Protein AF-A0A7S1YRV1-F1 (afdb_monomer_lite)

Structure (mmCIF, N/CA/C/O backbone):
data_AF-A0A7S1YRV1-F1
#
_entry.id   AF-A0A7S1YRV1-F1
#
loop_
_atom_site.group_PDB
_atom_site.id
_atom_site.type_symbol
_atom_site.label_atom_id
_atom_site.label_alt_id
_atom_site.label_comp_id
_atom_site.label_asym_id
_atom_site.label_entity_id
_atom_site.label_seq_id
_atom_site.pdbx_PDB_ins_code
_atom_site.Cartn_x
_atom_site.Cartn_y
_atom_site.Cartn_z
_atom_site.occupancy
_atom_site.B_iso_or_equiv
_atom_site.auth_seq_id
_atom_site.auth_comp_id
_atom_site.auth_asym_id
_atom_site.auth_atom_id
_atom_site.pdbx_PDB_model_num
ATOM 1 N N . LYS A 1 1 ? 11.607 22.428 12.290 1.00 46.88 1 LYS A N 1
ATOM 2 C CA . LYS A 1 1 ? 10.122 22.465 12.192 1.00 46.88 1 LYS A CA 1
ATOM 3 C C . LYS A 1 1 ? 9.570 21.193 11.542 1.00 46.88 1 LYS A C 1
ATOM 5 O O . LYS A 1 1 ? 8.751 20.560 12.184 1.00 46.88 1 LYS A O 1
ATOM 10 N N . LEU A 1 2 ? 10.072 20.770 10.373 1.00 47.97 2 LEU A N 1
ATOM 11 C CA . LEU A 1 2 ? 9.709 19.489 9.736 1.00 47.97 2 LEU A CA 1
ATOM 12 C C . LEU A 1 2 ? 10.004 18.256 10.610 1.00 47.97 2 LEU A C 1
ATOM 14 O O . LEU A 1 2 ? 9.089 17.495 10.877 1.00 47.97 2 LEU A O 1
ATOM 18 N N . GLN A 1 3 ? 11.213 18.145 11.178 1.00 49.06 3 GLN A N 1
ATOM 19 C CA . GLN A 1 3 ? 11.590 17.039 12.080 1.00 49.06 3 GLN A CA 1
ATOM 20 C C . GLN A 1 3 ? 10.607 16.832 13.252 1.00 49.06 3 GLN A C 1
ATOM 22 O O . GLN A 1 3 ? 10.310 15.705 13.629 1.00 49.06 3 GLN A O 1
ATOM 27 N N . ASN A 1 4 ? 10.06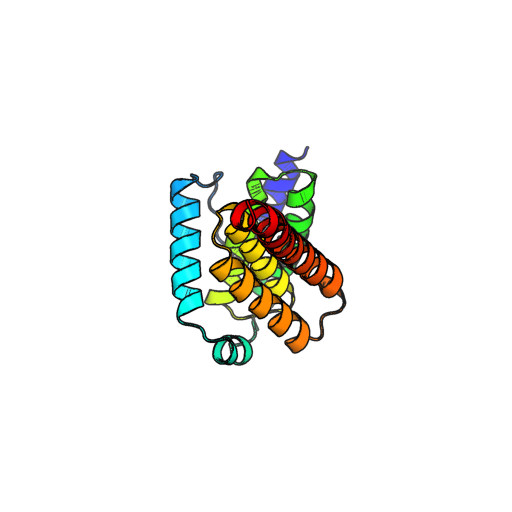6 17.921 13.813 1.00 56.22 4 ASN A N 1
ATOM 28 C CA . ASN A 1 4 ? 9.103 17.848 14.916 1.00 56.22 4 ASN A CA 1
ATOM 29 C C . ASN A 1 4 ? 7.738 17.333 14.445 1.00 56.22 4 ASN A C 1
ATOM 31 O O . ASN A 1 4 ? 7.090 16.605 15.184 1.00 56.22 4 ASN A O 1
ATOM 35 N N . ALA A 1 5 ? 7.310 17.690 13.230 1.00 56.00 5 ALA A N 1
ATOM 36 C CA . ALA A 1 5 ? 6.075 17.177 12.641 1.00 56.00 5 ALA A CA 1
ATOM 37 C C . ALA A 1 5 ? 6.199 15.686 12.292 1.00 56.00 5 ALA A C 1
ATOM 39 O O . ALA A 1 5 ? 5.259 14.927 12.506 1.00 56.00 5 ALA A O 1
ATOM 40 N N . THR A 1 6 ? 7.377 15.251 11.835 1.00 56.81 6 THR A N 1
ATOM 41 C CA . THR A 1 6 ? 7.686 13.835 11.593 1.00 56.81 6 THR A CA 1
ATOM 42 C C . THR A 1 6 ? 7.671 13.035 12.894 1.00 56.81 6 THR A C 1
ATOM 44 O O . THR A 1 6 ? 6.983 12.022 12.975 1.00 56.81 6 THR A O 1
A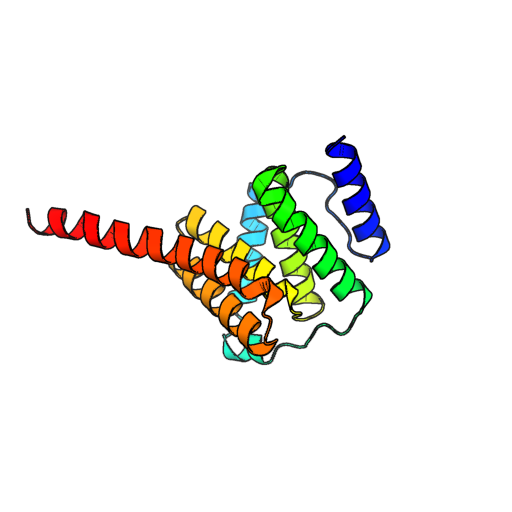TOM 47 N N . ASN A 1 7 ? 8.341 13.528 13.942 1.00 62.03 7 ASN A N 1
ATOM 48 C CA . ASN A 1 7 ? 8.340 12.893 15.262 1.00 62.03 7 ASN A CA 1
ATOM 49 C C . ASN A 1 7 ? 6.928 12.817 15.861 1.00 62.03 7 ASN A C 1
ATOM 51 O O . ASN A 1 7 ? 6.559 11.793 16.423 1.00 62.03 7 ASN A O 1
ATOM 55 N N . MET A 1 8 ? 6.119 13.866 15.686 1.00 60.09 8 MET A N 1
ATOM 56 C CA . MET A 1 8 ? 4.727 13.891 16.138 1.00 60.09 8 MET A CA 1
ATOM 57 C C . MET A 1 8 ? 3.853 12.910 15.348 1.00 60.09 8 MET A C 1
ATOM 59 O O . MET A 1 8 ? 3.007 12.237 15.926 1.00 60.09 8 MET A O 1
ATOM 63 N N . GLY A 1 9 ? 4.078 12.763 14.039 1.00 63.34 9 GLY A N 1
ATOM 64 C CA . GLY A 1 9 ? 3.375 11.750 13.254 1.00 63.34 9 GLY A CA 1
ATOM 65 C C . GLY A 1 9 ? 3.757 10.322 13.633 1.00 63.34 9 GLY A C 1
ATOM 66 O O . GLY A 1 9 ? 2.908 9.433 13.672 1.00 63.34 9 GLY A O 1
ATOM 67 N N . PHE A 1 10 ? 5.017 10.108 13.988 1.00 66.00 10 PHE A N 1
ATOM 68 C CA . PHE A 1 10 ? 5.492 8.830 14.502 1.00 66.00 10 PHE A CA 1
ATOM 69 C C . PHE A 1 10 ? 4.943 8.509 15.894 1.00 66.00 10 PHE A C 1
ATOM 71 O O . PHE A 1 10 ? 4.573 7.370 16.182 1.00 66.00 10 PHE A O 1
ATOM 78 N N . GLU A 1 11 ? 4.781 9.527 16.733 1.00 68.12 11 GLU A N 1
ATOM 79 C CA . GLU A 1 11 ? 4.127 9.402 18.030 1.00 68.12 11 GLU A CA 1
ATOM 80 C C . GLU A 1 11 ? 2.641 9.038 17.894 1.00 68.12 11 GLU A C 1
ATOM 82 O O . GLU A 1 11 ? 2.176 8.122 18.571 1.00 68.12 11 GLU A O 1
ATOM 87 N N . VAL A 1 12 ? 1.916 9.666 16.961 1.00 69.62 12 VAL A N 1
ATOM 88 C CA . VAL A 1 12 ? 0.518 9.314 16.646 1.00 69.62 12 VAL A CA 1
ATOM 89 C C . VAL A 1 12 ? 0.407 7.855 16.199 1.00 69.62 12 VAL A C 1
ATOM 91 O O . VAL A 1 12 ? -0.482 7.136 16.647 1.00 69.62 12 VAL A O 1
ATOM 94 N N . LEU A 1 13 ? 1.331 7.372 15.367 1.00 71.19 13 LEU A N 1
ATOM 95 C CA . LEU A 1 13 ? 1.324 5.978 14.911 1.00 71.19 13 LEU A CA 1
ATOM 96 C C . LEU A 1 13 ? 1.648 4.991 16.037 1.00 71.19 13 LEU A C 1
ATOM 98 O O . LEU A 1 13 ? 1.014 3.939 16.123 1.00 71.19 13 LEU A O 1
ATOM 102 N N . SER A 1 14 ? 2.550 5.362 16.947 1.00 75.06 14 SER A N 1
ATOM 103 C CA . SER A 1 14 ? 2.829 4.598 18.166 1.00 75.06 14 SER A CA 1
ATOM 104 C C . SER A 1 14 ? 1.601 4.513 19.083 1.00 75.06 14 SER A C 1
ATOM 106 O O . SER A 1 14 ? 1.257 3.428 19.553 1.00 75.06 14 SER A O 1
ATOM 108 N N . GLN A 1 15 ? 0.881 5.626 19.277 1.00 74.25 15 GLN A N 1
ATOM 109 C CA . GLN A 1 15 ? -0.372 5.665 20.047 1.00 74.25 15 GLN A CA 1
ATOM 110 C C . GLN A 1 15 ? -1.474 4.802 19.418 1.00 74.25 15 GLN A C 1
ATOM 112 O O . GLN A 1 15 ? -2.289 4.223 20.133 1.00 74.25 15 GLN A O 1
ATOM 117 N N . LEU A 1 16 ? -1.468 4.664 18.091 1.00 71.38 16 LEU A N 1
ATOM 118 C CA . LEU A 1 16 ? -2.375 3.785 17.349 1.00 71.38 16 LEU A CA 1
ATOM 119 C C . LEU A 1 16 ? -1.930 2.312 17.350 1.00 71.38 16 LEU A C 1
ATOM 121 O O . LEU A 1 16 ? -2.589 1.480 16.734 1.00 71.38 16 LEU A O 1
ATOM 125 N N . GLY A 1 17 ? -0.842 1.964 18.046 1.00 68.44 17 GLY A N 1
ATOM 126 C CA . GLY A 1 17 ? -0.341 0.592 18.165 1.00 68.44 17 GLY A CA 1
ATOM 127 C C . GLY A 1 17 ? 0.547 0.140 17.004 1.00 68.44 17 GLY A C 1
ATOM 128 O O . GLY A 1 17 ? 0.923 -1.032 16.937 1.00 68.44 17 GLY A O 1
ATOM 129 N N . VAL A 1 18 ? 0.921 1.047 16.099 1.00 69.81 18 VAL A N 1
ATOM 130 C CA . VAL A 1 18 ? 1.782 0.733 14.960 1.00 69.81 18 VAL A CA 1
ATOM 131 C C . VAL A 1 18 ? 3.240 0.974 15.345 1.00 69.81 18 VAL A C 1
ATOM 133 O O . VAL A 1 18 ? 3.703 2.109 15.445 1.00 69.81 18 VAL A O 1
ATOM 136 N N . ARG A 1 19 ? 3.999 -0.109 15.549 1.00 63.72 19 ARG A N 1
ATOM 137 C CA . ARG A 1 19 ? 5.441 -0.007 15.822 1.00 63.72 19 ARG A CA 1
ATOM 138 C C . ARG A 1 19 ? 6.177 0.499 14.586 1.00 63.72 19 ARG A C 1
ATOM 140 O O . ARG A 1 19 ? 6.050 -0.074 13.507 1.00 63.72 19 ARG A O 1
ATOM 147 N N . GLN A 1 20 ? 6.979 1.541 14.768 1.00 59.84 20 GLN A N 1
ATOM 148 C CA . GLN A 1 20 ? 7.822 2.099 13.717 1.00 59.84 20 GLN A CA 1
ATOM 149 C C . GLN A 1 20 ? 9.288 1.748 13.900 1.00 59.84 20 GLN A C 1
ATOM 151 O O . GLN A 1 20 ? 9.790 1.654 15.019 1.00 59.84 20 GLN A O 1
ATOM 156 N N . GLN A 1 21 ? 9.974 1.586 12.771 1.00 50.47 21 GLN A N 1
ATOM 157 C CA . GLN A 1 21 ? 11.428 1.568 12.732 1.00 50.47 21 GLN A CA 1
ATOM 158 C C . GLN A 1 21 ? 11.912 3.013 12.897 1.00 50.47 21 GLN A C 1
ATOM 160 O O . GLN A 1 21 ? 11.541 3.898 12.131 1.00 50.47 21 GLN A O 1
ATOM 165 N N . SER A 1 22 ? 12.697 3.258 13.941 1.00 44.44 22 SER A N 1
ATOM 166 C CA . SER A 1 22 ? 13.113 4.584 14.416 1.00 44.44 22 SER A CA 1
ATOM 167 C C . SER A 1 22 ? 14.189 5.269 13.558 1.00 44.44 22 SER A C 1
ATOM 169 O O . SER A 1 22 ? 14.678 6.336 13.924 1.00 44.44 22 SER A O 1
ATOM 171 N N . SER A 1 23 ? 14.556 4.696 12.412 1.00 51.31 23 SER A N 1
ATOM 172 C CA . SER A 1 23 ? 15.550 5.246 11.489 1.00 51.31 23 SER A CA 1
ATOM 173 C C . SER A 1 23 ? 15.105 5.073 10.041 1.00 51.31 23 SER A C 1
ATOM 175 O O . SER A 1 23 ? 14.397 4.116 9.725 1.00 51.31 23 SER A O 1
ATOM 177 N N . LEU A 1 24 ? 15.568 5.967 9.157 1.00 51.78 24 LEU A N 1
ATOM 178 C CA . LEU A 1 24 ? 15.473 5.765 7.709 1.00 51.78 24 LEU A CA 1
ATOM 179 C C . LEU A 1 24 ? 15.996 4.354 7.383 1.00 51.78 24 LEU A C 1
ATOM 181 O O . LEU A 1 24 ? 17.115 4.025 7.793 1.00 51.78 24 LEU A O 1
ATOM 185 N N . PRO A 1 25 ? 15.191 3.495 6.741 1.00 54.91 25 PRO A N 1
ATOM 186 C CA . PRO A 1 25 ? 15.595 2.126 6.489 1.00 54.91 25 PRO A CA 1
ATOM 187 C C . PRO A 1 25 ? 16.745 2.118 5.479 1.00 54.91 25 PRO A C 1
ATOM 189 O O . PRO A 1 25 ? 16.708 2.820 4.470 1.00 54.91 25 PRO A O 1
ATOM 192 N N . ASP A 1 26 ? 17.777 1.321 5.760 1.00 61.59 26 ASP A N 1
ATOM 193 C CA . ASP A 1 26 ? 18.839 1.040 4.794 1.00 61.59 26 ASP A CA 1
ATOM 194 C C . ASP A 1 26 ? 18.200 0.526 3.494 1.00 61.59 26 ASP A C 1
ATOM 196 O O . ASP A 1 26 ? 17.326 -0.344 3.517 1.00 61.59 26 ASP A O 1
ATOM 200 N N . THR A 1 27 ? 18.645 1.051 2.354 1.00 55.06 27 THR A N 1
ATOM 201 C CA . THR A 1 27 ? 18.213 0.660 1.007 1.00 55.06 27 THR A CA 1
ATOM 202 C C . THR A 1 27 ? 18.193 -0.863 0.819 1.00 55.06 27 THR A C 1
ATOM 204 O O . THR A 1 27 ? 17.312 -1.396 0.145 1.00 55.06 27 THR A O 1
ATOM 207 N N . SER A 1 28 ? 19.114 -1.596 1.458 1.00 56.31 28 SER A N 1
ATOM 208 C CA . SER A 1 28 ? 19.154 -3.067 1.414 1.00 56.31 28 SER A CA 1
ATOM 209 C C . SER A 1 28 ? 18.000 -3.744 2.177 1.00 56.31 28 SER A C 1
ATOM 211 O O . SER A 1 28 ? 17.550 -4.836 1.820 1.00 56.31 28 SER A O 1
ATOM 213 N N . ILE A 1 29 ? 17.517 -3.116 3.250 1.00 61.78 29 ILE A N 1
ATOM 214 C CA . ILE A 1 29 ? 16.351 -3.549 4.028 1.00 61.78 29 ILE A CA 1
ATOM 215 C C . ILE A 1 29 ? 15.087 -3.226 3.236 1.00 61.78 29 ILE A C 1
ATOM 217 O O . ILE A 1 29 ? 14.263 -4.113 3.039 1.00 61.78 29 ILE A O 1
ATOM 221 N N . VAL A 1 30 ? 15.011 -2.019 2.669 1.00 62.06 30 VAL A N 1
ATOM 222 C CA . VAL A 1 30 ? 13.921 -1.596 1.781 1.00 62.06 30 VAL A CA 1
ATOM 223 C C . VAL A 1 30 ? 13.750 -2.560 0.609 1.00 62.06 30 VAL A C 1
ATOM 225 O O . VAL A 1 30 ? 12.651 -3.051 0.382 1.00 62.06 30 VAL A O 1
ATOM 228 N N . LEU A 1 31 ? 14.824 -2.897 -0.110 1.00 61.56 31 LEU A N 1
ATOM 229 C CA . LEU A 1 31 ? 14.758 -3.844 -1.228 1.00 61.56 31 LEU A CA 1
ATOM 230 C C . LEU A 1 31 ? 14.292 -5.235 -0.786 1.00 61.56 31 LEU A C 1
ATOM 232 O O . LEU A 1 31 ? 13.485 -5.862 -1.470 1.00 61.56 31 LEU A O 1
ATOM 236 N N . ARG A 1 32 ? 14.750 -5.714 0.377 1.00 67.12 32 ARG A N 1
ATOM 237 C CA . ARG A 1 32 ? 14.263 -6.978 0.949 1.00 67.12 32 ARG A CA 1
ATOM 238 C C . ARG A 1 32 ? 12.781 -6.920 1.286 1.00 67.12 32 ARG A C 1
ATOM 240 O O . ARG A 1 32 ? 12.081 -7.893 1.020 1.00 67.12 32 ARG A O 1
ATOM 247 N N . ASP A 1 33 ? 12.310 -5.816 1.844 1.00 65.62 33 ASP A N 1
ATOM 248 C CA . ASP A 1 33 ? 10.907 -5.642 2.202 1.00 65.62 33 ASP A CA 1
ATOM 249 C C . ASP A 1 33 ? 10.029 -5.503 0.951 1.00 65.62 33 ASP A C 1
ATOM 251 O O . ASP A 1 33 ? 8.968 -6.119 0.906 1.00 65.62 33 ASP A O 1
ATOM 255 N N . ILE A 1 34 ? 10.505 -4.838 -0.113 1.00 63.56 34 ILE A N 1
ATOM 256 C CA . ILE A 1 34 ? 9.862 -4.838 -1.441 1.00 63.56 34 ILE A CA 1
ATOM 257 C C . ILE A 1 34 ? 9.749 -6.262 -1.974 1.00 63.56 34 ILE A C 1
ATOM 259 O O . ILE A 1 34 ? 8.672 -6.661 -2.405 1.00 63.56 34 ILE A O 1
ATOM 263 N N . ILE A 1 35 ? 10.836 -7.039 -1.952 1.00 68.50 35 ILE A N 1
ATOM 264 C CA . ILE A 1 35 ? 10.842 -8.412 -2.473 1.00 68.50 35 ILE A CA 1
ATOM 265 C C . ILE A 1 35 ? 9.898 -9.296 -1.658 1.00 68.50 35 ILE A C 1
ATOM 267 O O . ILE A 1 35 ? 9.069 -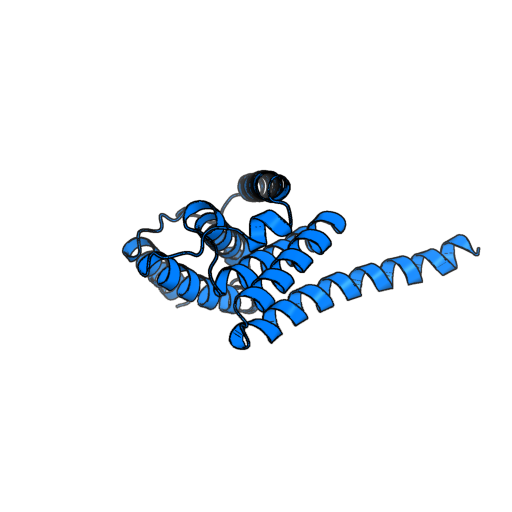9.989 -2.239 1.00 68.50 35 ILE A O 1
ATOM 271 N N . LYS A 1 36 ? 9.973 -9.252 -0.324 1.00 70.56 36 LYS A N 1
ATOM 272 C CA . LYS A 1 36 ? 9.073 -10.011 0.557 1.00 70.56 36 LYS A CA 1
ATOM 273 C C . LYS A 1 36 ? 7.621 -9.636 0.319 1.00 70.56 36 LYS A C 1
ATOM 275 O O . LYS A 1 36 ? 6.7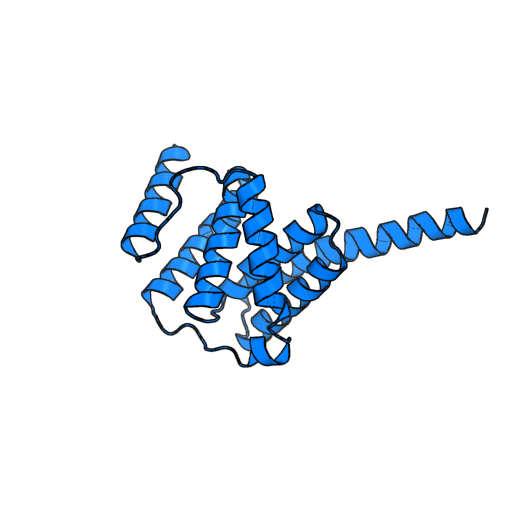91 -10.518 0.151 1.00 70.56 36 LYS A O 1
ATOM 280 N N . LEU A 1 37 ? 7.328 -8.341 0.259 1.00 68.19 37 LEU A N 1
ATOM 281 C CA . LEU A 1 37 ? 5.984 -7.852 0.011 1.00 68.19 37 LEU A CA 1
ATOM 282 C C . LEU A 1 37 ? 5.493 -8.273 -1.373 1.00 68.19 37 LEU A C 1
ATOM 284 O O . LEU A 1 37 ? 4.364 -8.728 -1.505 1.00 68.19 37 LEU A O 1
ATOM 288 N N . LYS A 1 38 ? 6.341 -8.170 -2.398 1.00 66.25 38 LYS A N 1
ATOM 289 C CA . LYS A 1 38 ? 6.034 -8.629 -3.751 1.00 66.25 38 LYS A CA 1
ATOM 290 C C . LYS A 1 38 ? 5.741 -10.124 -3.767 1.00 66.25 38 LYS A C 1
ATOM 292 O O . LYS A 1 38 ? 4.780 -10.505 -4.415 1.00 66.25 38 LYS A O 1
ATOM 297 N N . LEU A 1 39 ? 6.511 -10.944 -3.054 1.00 70.19 39 LEU A N 1
ATOM 298 C CA . LEU A 1 39 ? 6.269 -12.384 -2.927 1.00 70.19 39 LEU A CA 1
ATOM 299 C C . LEU A 1 39 ? 4.941 -12.661 -2.207 1.00 70.19 39 LEU A C 1
ATOM 301 O O . LEU A 1 39 ? 4.098 -13.368 -2.747 1.00 70.19 39 LEU A O 1
ATOM 305 N N . SER A 1 40 ? 4.690 -12.013 -1.065 1.00 68.25 40 SER A N 1
ATOM 306 C CA . SER A 1 40 ? 3.410 -12.106 -0.346 1.00 68.25 40 SER A CA 1
ATOM 307 C C . SER A 1 40 ? 2.220 -11.650 -1.195 1.00 68.25 40 SER A C 1
ATOM 309 O O . SER A 1 40 ? 1.133 -12.208 -1.103 1.00 68.25 40 SER A O 1
ATOM 311 N N . LEU A 1 41 ? 2.417 -10.644 -2.048 1.00 67.19 41 LEU A N 1
ATOM 312 C CA . LEU A 1 41 ? 1.407 -10.164 -2.983 1.00 67.19 41 LEU A CA 1
ATOM 313 C C . LEU A 1 41 ? 1.335 -10.998 -4.261 1.00 67.19 41 LEU A C 1
ATOM 315 O O . LEU A 1 41 ? 0.329 -10.890 -4.948 1.00 67.19 41 LEU A O 1
ATOM 319 N N . GLN A 1 42 ? 2.362 -11.767 -4.633 1.00 67.00 42 GLN A N 1
ATOM 320 C CA . GLN A 1 42 ? 2.353 -12.674 -5.788 1.00 67.00 42 GLN A CA 1
ATOM 321 C C . GLN A 1 42 ? 1.485 -13.900 -5.515 1.00 67.00 42 GLN A C 1
ATOM 323 O O . GLN A 1 42 ? 0.825 -14.372 -6.437 1.00 67.00 42 GLN A O 1
ATOM 328 N N . GLU A 1 43 ? 1.443 -14.355 -4.262 1.00 61.19 43 GLU A N 1
ATOM 329 C CA . GLU A 1 43 ? 0.546 -15.422 -3.807 1.00 61.19 43 GLU A CA 1
ATOM 330 C C . GLU A 1 43 ? -0.930 -15.000 -3.820 1.00 61.19 43 GLU A C 1
ATOM 332 O O . GLU A 1 43 ? -1.802 -15.848 -3.953 1.00 61.19 43 GLU A O 1
ATOM 337 N N . LEU A 1 44 ? -1.217 -13.696 -3.739 1.00 65.19 44 LEU A N 1
ATOM 338 C CA . LEU A 1 44 ? -2.566 -13.145 -3.858 1.00 65.19 44 LEU A CA 1
ATOM 339 C C . LEU A 1 44 ? -2.922 -12.915 -5.332 1.00 65.19 44 LEU A C 1
ATOM 341 O O . LEU A 1 44 ? -2.432 -11.983 -5.975 1.00 65.19 44 LEU A O 1
ATOM 345 N N . THR A 1 45 ? -3.815 -13.729 -5.884 1.00 66.94 45 THR A N 1
ATOM 346 C CA . THR A 1 45 ? -4.455 -13.436 -7.172 1.00 66.94 45 THR A CA 1
ATOM 347 C C . THR A 1 45 ? -5.337 -12.184 -7.076 1.00 66.94 45 THR A C 1
ATOM 349 O O . THR A 1 45 ? -5.801 -11.800 -6.001 1.00 66.94 45 THR A O 1
ATOM 352 N N . ASN A 1 46 ? -5.633 -11.545 -8.216 1.00 65.50 46 ASN A N 1
ATOM 353 C CA . ASN A 1 46 ? -6.545 -10.390 -8.265 1.00 65.50 46 ASN A CA 1
ATOM 354 C C . ASN A 1 46 ? -7.909 -10.704 -7.618 1.00 65.50 46 ASN A C 1
ATOM 356 O O . ASN A 1 46 ? -8.507 -9.844 -6.974 1.00 65.50 46 ASN A O 1
ATOM 360 N N . ALA A 1 47 ? -8.382 -11.947 -7.762 1.00 62.94 47 ALA A N 1
ATOM 361 C CA . ALA A 1 47 ? -9.627 -12.419 -7.166 1.00 62.94 47 ALA A CA 1
ATOM 362 C C . ALA A 1 47 ? -9.522 -12.577 -5.640 1.00 62.94 47 ALA A C 1
ATOM 364 O O . ALA A 1 47 ? -10.455 -12.228 -4.919 1.00 62.94 47 ALA A O 1
ATOM 365 N N . GLU A 1 48 ? -8.388 -13.056 -5.130 1.00 66.94 48 GLU A N 1
ATOM 366 C CA . GLU A 1 48 ? -8.158 -13.201 -3.689 1.00 66.94 48 GLU A CA 1
ATOM 367 C C . GLU A 1 48 ? -7.950 -11.857 -2.997 1.00 66.94 48 GLU A C 1
ATOM 369 O O . GLU A 1 48 ? -8.411 -11.693 -1.871 1.00 66.94 48 GLU A O 1
ATOM 374 N N . LEU A 1 49 ? -7.346 -10.867 -3.667 1.00 65.81 49 LEU A N 1
ATOM 375 C CA . LEU A 1 49 ? -7.267 -9.509 -3.123 1.00 65.81 49 LEU A CA 1
ATOM 376 C C . LEU A 1 49 ? -8.659 -8.860 -3.038 1.00 65.81 49 LEU A C 1
ATOM 378 O O . LEU A 1 49 ? -8.991 -8.217 -2.044 1.00 65.81 49 LEU A O 1
ATOM 382 N N . LEU A 1 50 ? -9.505 -9.054 -4.052 1.00 65.06 50 LEU A N 1
ATOM 383 C CA . LEU A 1 50 ? -10.887 -8.565 -4.028 1.00 65.06 50 LEU A CA 1
ATOM 384 C C . LEU A 1 50 ? -11.743 -9.268 -2.968 1.00 65.06 50 LEU A C 1
ATOM 386 O O . LEU A 1 50 ? -12.649 -8.646 -2.410 1.00 65.06 50 LEU A O 1
ATOM 390 N N . ASN A 1 51 ? -11.437 -10.526 -2.657 1.00 70.19 51 ASN A N 1
ATOM 391 C CA . ASN A 1 51 ? -12.076 -11.298 -1.591 1.00 70.19 51 ASN A CA 1
ATOM 392 C C . ASN A 1 51 ? -11.344 -11.195 -0.244 1.00 70.19 51 ASN A C 1
ATOM 394 O O . ASN A 1 51 ? -11.719 -11.875 0.713 1.00 70.19 51 ASN A O 1
ATOM 398 N N . TYR A 1 52 ? -10.312 -10.355 -0.152 1.00 74.88 52 TYR A N 1
ATOM 399 C CA . TYR A 1 52 ? -9.532 -10.204 1.065 1.00 74.88 52 TYR A CA 1
ATOM 400 C C . TYR A 1 52 ? -10.380 -9.592 2.178 1.00 74.88 52 TYR A C 1
ATOM 402 O O . TYR A 1 52 ? -11.305 -8.813 1.925 1.00 74.88 52 TYR A O 1
ATOM 410 N N . LYS A 1 53 ? -10.060 -9.938 3.430 1.00 85.94 53 LYS A N 1
ATOM 411 C CA . LYS A 1 53 ? -10.783 -9.410 4.591 1.00 85.94 53 LYS A CA 1
ATOM 412 C C . LYS A 1 53 ? -10.682 -7.883 4.609 1.00 85.94 53 LYS A C 1
ATOM 414 O O . LYS A 1 53 ? -9.592 -7.326 4.475 1.00 85.94 53 LYS A O 1
ATOM 419 N N . GLU A 1 54 ? -11.809 -7.213 4.805 1.00 90.50 54 GLU A N 1
ATOM 420 C CA . GLU A 1 54 ? -11.813 -5.775 5.064 1.00 90.50 54 GLU A CA 1
ATOM 421 C C . GLU A 1 54 ? -11.259 -5.496 6.462 1.00 90.50 54 GLU A C 1
ATOM 423 O O . GLU A 1 54 ? -11.499 -6.253 7.410 1.00 90.50 54 GLU A O 1
ATOM 428 N N . MET A 1 55 ? -10.495 -4.413 6.580 1.00 91.81 55 MET A N 1
ATOM 429 C CA . MET A 1 55 ? -9.966 -3.941 7.850 1.00 91.81 55 MET A CA 1
ATOM 430 C C . MET A 1 55 ? -11.131 -3.480 8.732 1.00 91.81 55 MET A C 1
ATOM 432 O O . MET A 1 55 ? -11.881 -2.587 8.351 1.00 91.81 55 MET A O 1
ATOM 436 N N . LYS A 1 56 ? -11.300 -4.106 9.902 1.00 91.56 56 LYS A N 1
ATOM 437 C CA . LYS A 1 56 ? -12.385 -3.789 10.858 1.00 91.56 56 LYS A CA 1
ATOM 438 C C . LYS A 1 56 ? -11.919 -3.018 12.089 1.00 91.56 56 LYS A C 1
ATOM 440 O O . LYS A 1 56 ? -12.743 -2.500 12.835 1.00 91.56 56 LYS A O 1
ATOM 445 N N . ASP A 1 57 ? -10.614 -2.995 12.335 1.00 90.56 57 ASP A N 1
ATOM 446 C CA . ASP A 1 57 ? -10.042 -2.292 13.476 1.00 90.56 57 ASP A CA 1
ATOM 447 C C . ASP A 1 57 ? -9.991 -0.786 13.183 1.00 90.56 57 ASP A C 1
ATOM 449 O O . ASP A 1 57 ? -9.245 -0.334 12.313 1.00 90.56 57 ASP A O 1
ATOM 453 N N . ASN A 1 58 ? -10.780 -0.011 13.927 1.00 89.50 58 ASN A N 1
ATOM 454 C CA . ASN A 1 58 ? -10.876 1.438 13.765 1.00 89.50 58 ASN A CA 1
ATOM 455 C C . ASN A 1 58 ? -9.545 2.162 14.015 1.00 89.50 58 ASN A C 1
ATOM 457 O O . ASN A 1 58 ? -9.291 3.184 13.377 1.00 89.50 58 ASN A O 1
ATOM 461 N N . ASN A 1 59 ? -8.680 1.643 14.892 1.00 88.00 59 ASN A N 1
ATOM 462 C CA . ASN A 1 59 ? -7.362 2.235 15.126 1.00 88.00 59 ASN A CA 1
ATOM 463 C C . ASN A 1 59 ? -6.457 2.026 13.911 1.00 88.00 59 ASN A C 1
ATOM 465 O O . ASN A 1 59 ? -5.726 2.935 13.523 1.00 88.00 59 ASN A O 1
ATOM 469 N N . MET A 1 60 ? -6.541 0.857 13.271 1.00 89.88 60 MET A N 1
ATOM 470 C CA . MET A 1 60 ? -5.770 0.567 12.060 1.00 89.88 60 MET A CA 1
ATOM 471 C C . MET A 1 60 ? -6.272 1.381 10.865 1.00 89.88 60 MET A C 1
ATOM 473 O O . MET A 1 60 ? -5.461 1.909 10.108 1.00 89.88 60 MET A O 1
ATOM 477 N N . ILE A 1 61 ? -7.589 1.572 10.734 1.00 91.44 61 ILE A N 1
ATOM 478 C CA . ILE A 1 61 ? -8.168 2.456 9.709 1.00 91.44 61 ILE A CA 1
ATOM 479 C C . ILE A 1 61 ? -7.712 3.906 9.935 1.00 91.44 61 ILE A C 1
ATOM 481 O O . ILE A 1 61 ? -7.293 4.583 8.993 1.00 91.44 61 ILE A O 1
ATOM 485 N N . ALA A 1 62 ? -7.725 4.383 11.184 1.00 88.88 62 ALA A N 1
ATOM 486 C CA . ALA A 1 62 ? -7.222 5.711 11.527 1.00 88.88 62 ALA A CA 1
ATOM 487 C C . ALA A 1 62 ? -5.719 5.850 11.225 1.00 88.88 62 ALA A C 1
ATOM 489 O O . ALA A 1 62 ? -5.292 6.866 10.672 1.00 88.88 62 ALA A O 1
ATOM 490 N N . ALA A 1 63 ? -4.925 4.814 11.511 1.00 88.56 63 ALA A N 1
ATOM 491 C CA . ALA A 1 63 ? -3.506 4.779 11.173 1.00 88.56 63 ALA A CA 1
ATOM 492 C C . ALA A 1 63 ? -3.285 4.833 9.657 1.00 88.56 63 ALA A C 1
ATOM 494 O O . ALA A 1 63 ? -2.448 5.602 9.193 1.00 88.56 63 ALA A O 1
ATOM 495 N N . MET A 1 64 ? -4.069 4.087 8.875 1.00 92.06 64 MET A N 1
ATOM 496 C CA . MET A 1 64 ? -4.031 4.125 7.412 1.00 92.06 64 MET A CA 1
ATOM 497 C C . MET A 1 64 ? -4.383 5.514 6.865 1.00 92.06 64 MET A C 1
ATOM 499 O O . MET A 1 64 ? -3.670 6.032 6.007 1.00 92.06 64 MET A O 1
ATOM 503 N N . SER A 1 65 ? -5.422 6.157 7.406 1.00 91.38 65 SER A N 1
ATOM 504 C CA . SER A 1 65 ? -5.789 7.542 7.070 1.00 91.38 65 SER A CA 1
ATOM 505 C C . SER A 1 65 ? -4.661 8.531 7.370 1.00 91.38 65 SER A C 1
ATOM 507 O O . SER A 1 65 ? -4.370 9.421 6.567 1.00 91.38 65 SER A O 1
ATOM 509 N N . PHE A 1 66 ? -3.998 8.372 8.515 1.00 89.62 66 PHE A N 1
ATOM 510 C CA . PHE A 1 66 ? -2.885 9.226 8.907 1.00 89.62 66 PHE A CA 1
ATOM 511 C C . PHE A 1 66 ? -1.645 9.004 8.027 1.00 89.62 66 PHE A C 1
ATOM 513 O O . PHE A 1 66 ? -1.045 9.963 7.539 1.00 89.62 66 PHE A O 1
ATOM 520 N N . LEU A 1 67 ? -1.299 7.746 7.746 1.00 88.50 67 LEU A N 1
ATOM 521 C CA . LEU A 1 67 ? -0.220 7.387 6.825 1.00 88.50 67 LEU A CA 1
ATOM 522 C C . LEU A 1 67 ? -0.478 7.927 5.421 1.00 88.50 67 LEU A C 1
ATOM 524 O O . LEU A 1 67 ? 0.445 8.439 4.798 1.00 88.50 67 LEU A O 1
ATOM 528 N N . GLN A 1 68 ? -1.723 7.893 4.948 1.00 90.38 68 GLN A N 1
ATOM 529 C CA . GLN A 1 68 ? -2.090 8.469 3.659 1.00 90.38 68 GLN A CA 1
ATOM 530 C C . GLN A 1 68 ? -1.821 9.978 3.601 1.00 90.38 68 GLN A C 1
ATOM 532 O O . GLN A 1 68 ? -1.334 10.485 2.589 1.00 90.38 68 GLN A O 1
ATOM 537 N N . LEU A 1 69 ? -2.115 10.710 4.678 1.00 88.12 69 LEU A N 1
ATOM 538 C CA . LEU A 1 69 ? -1.802 12.136 4.765 1.00 88.12 69 LEU A CA 1
ATOM 539 C C . LEU A 1 69 ? -0.285 12.375 4.711 1.00 88.12 69 LEU A C 1
ATOM 541 O O . LEU A 1 69 ? 0.181 13.241 3.966 1.00 88.12 69 LEU A O 1
ATOM 545 N N . LEU A 1 70 ? 0.485 11.583 5.463 1.00 85.62 70 LEU A N 1
ATOM 546 C CA . LEU A 1 70 ? 1.946 11.652 5.448 1.00 85.62 70 LEU A CA 1
ATOM 547 C C . LEU A 1 70 ? 2.533 11.283 4.084 1.00 85.62 70 LEU A C 1
ATOM 549 O O . LEU A 1 70 ? 3.497 11.909 3.652 1.00 85.62 70 LEU A O 1
ATOM 553 N N . LEU A 1 71 ? 1.948 10.309 3.388 1.00 85.75 71 LEU A N 1
ATOM 554 C CA . LEU A 1 71 ? 2.380 9.874 2.065 1.00 85.75 71 LEU A CA 1
ATOM 555 C C . LEU A 1 71 ? 2.299 11.033 1.069 1.00 85.75 71 LEU A C 1
ATOM 557 O O . LEU A 1 71 ? 3.286 11.345 0.404 1.00 85.75 71 LEU A O 1
ATOM 561 N N . VAL A 1 72 ? 1.161 11.731 1.029 1.00 83.38 72 VAL A N 1
ATOM 562 C CA . VAL A 1 72 ? 0.985 12.911 0.170 1.00 83.38 72 VAL A CA 1
ATOM 563 C C . VAL A 1 72 ? 2.001 13.998 0.516 1.00 83.38 72 VAL A C 1
ATOM 565 O O . VAL A 1 72 ? 2.575 14.604 -0.382 1.00 83.38 72 VAL A O 1
ATOM 568 N N . TYR A 1 73 ? 2.273 14.227 1.801 1.00 82.69 73 TYR A N 1
ATOM 569 C CA . TYR A 1 73 ? 3.278 15.204 2.221 1.00 82.69 73 TYR A CA 1
ATOM 570 C C . TYR A 1 73 ? 4.704 14.802 1.813 1.00 82.69 73 TYR A C 1
ATOM 572 O O . TYR A 1 73 ? 5.482 15.637 1.344 1.00 82.69 73 TYR A O 1
ATOM 580 N N . SER A 1 74 ? 5.036 13.515 1.940 1.00 81.62 74 SER A N 1
ATOM 581 C CA . SER A 1 74 ? 6.355 12.979 1.597 1.00 81.62 74 SER A CA 1
ATOM 582 C C . SER A 1 74 ? 6.690 13.147 0.113 1.00 81.62 74 SER A C 1
ATOM 584 O O . SER A 1 74 ? 7.843 13.418 -0.206 1.00 81.62 74 SER A O 1
ATOM 586 N N . LEU A 1 75 ? 5.690 13.120 -0.780 1.00 74.81 75 LEU A N 1
ATOM 587 C CA . LEU A 1 75 ? 5.880 13.365 -2.216 1.00 74.81 75 LEU A CA 1
ATOM 588 C C . LEU A 1 75 ? 6.444 14.760 -2.530 1.00 74.81 75 LEU A C 1
ATOM 590 O O . LEU A 1 75 ? 7.141 14.918 -3.528 1.00 74.81 75 LEU A O 1
ATOM 594 N N . PHE A 1 76 ? 6.145 15.766 -1.702 1.00 75.50 76 PHE A N 1
ATOM 595 C CA . PHE A 1 76 ? 6.522 17.159 -1.971 1.00 75.50 76 PHE A CA 1
ATOM 596 C C . PHE A 1 76 ? 7.624 17.691 -1.058 1.00 75.50 76 PHE A C 1
ATOM 598 O O . PHE A 1 76 ? 8.406 18.537 -1.485 1.00 75.50 76 PHE A O 1
ATOM 605 N N . ALA A 1 77 ? 7.663 17.253 0.200 1.00 73.62 77 ALA A N 1
ATOM 606 C CA . ALA A 1 77 ? 8.476 17.903 1.226 1.00 73.62 77 ALA A CA 1
ATOM 607 C C . ALA A 1 77 ? 9.525 16.991 1.869 1.00 73.62 77 ALA A C 1
ATOM 609 O O . ALA A 1 77 ? 10.489 17.511 2.428 1.00 73.62 77 ALA A O 1
ATOM 610 N N . MET A 1 78 ? 9.328 15.668 1.842 1.00 74.38 78 MET A N 1
ATOM 611 C CA . MET A 1 78 ? 10.163 14.715 2.585 1.00 74.38 78 MET A CA 1
ATOM 612 C C . MET A 1 78 ? 10.253 13.347 1.875 1.00 74.38 78 MET A C 1
ATOM 614 O O . MET A 1 78 ? 9.745 12.344 2.398 1.00 74.38 78 MET A O 1
ATOM 618 N N . PRO A 1 79 ? 10.840 13.287 0.665 1.00 73.88 79 PRO A N 1
ATOM 619 C CA . PRO A 1 79 ? 10.859 12.078 -0.163 1.00 73.88 79 PRO A CA 1
ATOM 620 C C . PRO A 1 79 ? 11.545 10.886 0.516 1.00 73.88 79 PRO A C 1
ATOM 622 O O . PRO A 1 79 ? 11.210 9.738 0.231 1.00 73.88 79 PRO A O 1
ATOM 625 N N . GLU A 1 80 ? 12.451 11.129 1.463 1.00 73.44 80 GLU A N 1
ATOM 626 C CA . GLU A 1 80 ? 13.155 10.095 2.219 1.00 73.44 80 GLU A CA 1
ATOM 627 C C . GLU A 1 80 ? 12.226 9.211 3.074 1.00 73.44 80 GLU A C 1
ATOM 629 O O . GLU A 1 80 ? 12.564 8.065 3.365 1.00 73.44 80 GLU A O 1
ATOM 634 N N . TYR A 1 81 ? 11.025 9.689 3.426 1.00 76.44 81 TYR A N 1
ATOM 635 C CA . TYR A 1 81 ? 10.038 8.911 4.188 1.00 76.44 81 TYR A CA 1
ATOM 636 C C . TYR A 1 81 ? 9.010 8.193 3.313 1.00 76.44 81 TYR A C 1
ATOM 638 O O . TYR A 1 81 ? 8.271 7.348 3.822 1.00 76.44 81 TYR A O 1
ATOM 646 N N . PHE A 1 82 ? 8.959 8.494 2.013 1.00 81.81 82 PHE A N 1
ATOM 647 C CA . PHE A 1 82 ? 7.961 7.944 1.095 1.00 81.81 82 PHE A CA 1
ATOM 648 C C . PHE A 1 82 ? 7.959 6.410 1.100 1.00 81.81 82 PHE A C 1
ATOM 650 O O . PHE A 1 82 ? 6.904 5.781 1.211 1.00 81.81 82 PHE A O 1
ATOM 657 N N . LEU A 1 83 ? 9.152 5.808 1.051 1.00 79.50 83 LEU A N 1
ATOM 658 C CA . LEU A 1 83 ? 9.350 4.358 1.098 1.00 79.50 83 LEU A CA 1
ATO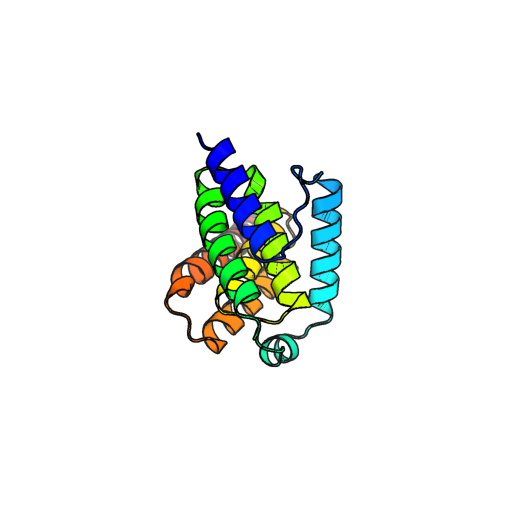M 659 C C . LEU A 1 83 ? 8.828 3.763 2.409 1.00 79.50 83 LEU A C 1
ATOM 661 O O . LEU A 1 83 ? 8.001 2.855 2.395 1.00 79.50 83 LEU A O 1
ATOM 665 N N . THR A 1 84 ? 9.261 4.317 3.540 1.00 78.44 84 THR A N 1
ATOM 666 C CA . THR A 1 84 ? 8.875 3.850 4.877 1.00 78.44 84 THR A CA 1
ATOM 667 C C . THR A 1 84 ? 7.364 3.897 5.081 1.00 78.44 84 THR A C 1
ATOM 669 O O . THR A 1 84 ? 6.771 2.919 5.536 1.00 78.44 84 THR A O 1
ATOM 672 N N . ILE A 1 85 ? 6.724 5.008 4.702 1.00 84.06 85 ILE A N 1
ATOM 673 C CA . ILE A 1 85 ? 5.270 5.182 4.813 1.00 84.06 85 ILE A CA 1
ATOM 674 C C . ILE A 1 85 ? 4.549 4.169 3.918 1.00 84.06 85 ILE A C 1
ATOM 676 O O . ILE A 1 85 ? 3.619 3.501 4.369 1.00 84.06 85 ILE A O 1
ATOM 680 N N . THR A 1 86 ? 5.015 4.007 2.676 1.00 86.38 86 THR A N 1
ATOM 681 C CA . THR A 1 86 ? 4.453 3.047 1.717 1.00 86.38 86 THR A CA 1
ATOM 682 C C . THR A 1 86 ? 4.495 1.621 2.273 1.00 86.38 86 THR A C 1
ATOM 684 O O . THR A 1 86 ? 3.467 0.941 2.285 1.00 86.38 86 THR A O 1
ATOM 687 N N . PHE A 1 87 ? 5.632 1.172 2.818 1.00 81.06 87 PHE A N 1
ATOM 688 C CA . PHE A 1 87 ? 5.721 -0.162 3.427 1.00 81.06 87 PHE A CA 1
ATOM 689 C C . PHE A 1 87 ? 4.833 -0.320 4.642 1.00 81.06 87 PHE A C 1
ATOM 691 O O . PHE A 1 87 ? 4.228 -1.375 4.817 1.00 81.06 87 PHE A O 1
ATOM 698 N N . GLN A 1 88 ? 4.719 0.717 5.464 1.00 83.69 88 GLN A N 1
ATOM 699 C CA . GLN A 1 88 ? 3.878 0.656 6.645 1.00 83.69 88 GLN A CA 1
ATOM 700 C C . GLN A 1 88 ? 2.399 0.487 6.274 1.00 83.69 88 GLN A C 1
ATOM 702 O O . GLN A 1 88 ? 1.725 -0.376 6.836 1.00 83.69 88 GLN A O 1
ATOM 707 N N . MET A 1 89 ? 1.915 1.223 5.269 1.00 88.62 89 MET A N 1
ATOM 708 C CA . MET A 1 89 ? 0.553 1.054 4.747 1.00 88.62 89 MET A CA 1
ATOM 709 C C . MET A 1 89 ? 0.317 -0.356 4.191 1.00 88.62 89 MET A C 1
ATOM 711 O O . MET A 1 89 ? -0.732 -0.962 4.422 1.00 88.62 89 MET A O 1
ATOM 715 N N . LEU A 1 90 ? 1.296 -0.905 3.472 1.00 85.88 90 LEU A N 1
ATOM 716 C CA . LEU A 1 90 ? 1.197 -2.237 2.870 1.00 85.88 90 LEU A CA 1
ATOM 717 C C . LEU A 1 90 ? 1.252 -3.346 3.928 1.00 85.88 90 LEU A C 1
ATOM 719 O O . LEU A 1 90 ? 0.483 -4.302 3.858 1.00 85.88 90 LEU A O 1
ATOM 723 N N . HIS A 1 91 ? 2.089 -3.189 4.952 1.00 83.44 91 HIS A N 1
ATOM 724 C CA . HIS A 1 91 ? 2.147 -4.098 6.092 1.00 83.44 91 HIS A CA 1
ATOM 725 C C . HIS A 1 91 ? 0.820 -4.140 6.857 1.00 83.44 91 HIS A C 1
ATOM 727 O O . HIS A 1 91 ? 0.328 -5.229 7.169 1.00 83.44 91 HIS A O 1
ATOM 733 N N . LEU A 1 92 ? 0.215 -2.975 7.123 1.00 84.38 92 LEU A N 1
ATOM 734 C CA . LEU A 1 92 ? -1.104 -2.904 7.754 1.00 84.38 92 LEU A CA 1
ATOM 735 C C . LEU A 1 92 ? -2.177 -3.551 6.877 1.00 84.38 92 LEU A C 1
ATOM 737 O O . LEU A 1 92 ? -2.991 -4.322 7.381 1.00 84.38 92 LEU A O 1
ATOM 741 N N . THR A 1 93 ? -2.123 -3.309 5.566 1.00 87.62 93 THR A N 1
ATOM 742 C CA . THR A 1 93 ? -3.045 -3.908 4.593 1.00 87.62 93 THR A CA 1
ATOM 743 C C . THR A 1 93 ? -2.992 -5.441 4.628 1.00 87.62 93 THR A C 1
ATOM 745 O O . THR A 1 93 ? -4.025 -6.103 4.708 1.00 87.62 93 THR A O 1
ATOM 748 N N . LEU A 1 94 ? -1.791 -6.024 4.629 1.00 81.75 94 LEU A N 1
ATOM 749 C CA . LEU A 1 94 ? -1.624 -7.480 4.686 1.00 81.75 94 LEU A CA 1
ATOM 750 C C . LEU A 1 94 ? -1.984 -8.072 6.054 1.00 81.75 94 LEU A C 1
ATOM 752 O O . LEU A 1 94 ? -2.561 -9.151 6.136 1.00 81.75 94 LEU A O 1
ATOM 756 N N . SER A 1 95 ? -1.659 -7.384 7.144 1.00 82.38 95 SER A N 1
ATOM 757 C CA . SER A 1 95 ? -1.842 -7.943 8.490 1.00 82.38 95 SER A CA 1
ATOM 758 C C . SER A 1 95 ? -3.292 -7.810 8.972 1.00 82.38 95 SER A C 1
ATOM 760 O O . SER A 1 95 ? -3.888 -8.756 9.504 1.00 82.38 95 SER A O 1
ATOM 762 N N . TYR A 1 96 ? -3.900 -6.646 8.740 1.00 85.06 96 TYR A N 1
ATOM 763 C CA . TYR A 1 96 ? -5.192 -6.265 9.314 1.00 85.06 96 TYR A CA 1
ATOM 764 C C . TYR A 1 96 ? -6.341 -6.259 8.305 1.00 85.06 96 TYR A C 1
ATOM 766 O O . TYR A 1 96 ? -7.497 -6.283 8.724 1.00 85.06 96 TYR A O 1
ATOM 774 N N . GLY A 1 97 ? -6.053 -6.354 7.006 1.00 86.38 97 GLY A N 1
ATOM 775 C CA . GLY A 1 97 ? -7.055 -6.362 5.944 1.00 86.38 97 GLY A CA 1
ATOM 776 C C . GLY A 1 97 ? -7.000 -5.113 5.073 1.00 86.38 97 GLY A C 1
ATOM 777 O O . GLY A 1 97 ? -6.282 -4.162 5.363 1.00 86.38 97 GLY A O 1
ATOM 778 N N . ILE A 1 98 ? -7.780 -5.114 3.999 1.00 89.94 98 ILE A N 1
ATOM 779 C CA . ILE A 1 98 ? -7.856 -3.997 3.053 1.00 89.94 98 ILE A CA 1
ATOM 780 C C . ILE A 1 98 ? -8.788 -2.889 3.558 1.00 89.94 98 ILE A C 1
ATOM 782 O O . ILE A 1 98 ? -9.850 -3.170 4.114 1.00 89.94 98 ILE A O 1
ATOM 786 N N . CYS A 1 99 ? -8.421 -1.632 3.323 1.00 91.75 99 CYS A N 1
ATOM 787 C CA . CYS A 1 99 ? -9.292 -0.468 3.502 1.00 91.75 99 CYS A CA 1
ATOM 788 C C . CYS A 1 99 ? -9.198 0.472 2.293 1.00 91.75 99 CYS A C 1
ATOM 790 O O . CYS A 1 99 ? -8.451 0.213 1.346 1.00 91.75 99 CYS A O 1
ATOM 792 N N . GLU A 1 100 ? -9.947 1.574 2.316 1.00 91.31 100 GLU A N 1
ATOM 793 C CA . GLU A 1 100 ? -9.965 2.548 1.223 1.00 91.31 100 GLU A CA 1
ATOM 794 C C . GLU A 1 100 ? -8.553 3.090 0.924 1.00 91.31 100 GLU A C 1
ATOM 796 O O . GLU A 1 100 ? -8.129 3.135 -0.227 1.00 91.31 100 GLU A O 1
ATOM 801 N N . GLU A 1 101 ? -7.774 3.416 1.957 1.00 92.94 101 GLU A N 1
ATOM 802 C CA . GLU A 1 101 ? -6.409 3.948 1.853 1.00 92.94 101 GLU A CA 1
ATOM 803 C C . GLU A 1 101 ? -5.390 2.941 1.307 1.00 92.94 101 GLU A C 1
ATOM 805 O O . GLU A 1 101 ? -4.342 3.343 0.792 1.00 92.94 101 GLU A O 1
ATOM 810 N N . SER A 1 102 ? -5.675 1.637 1.376 1.00 89.75 102 SER A N 1
ATOM 811 C CA . SER A 1 102 ? -4.793 0.602 0.830 1.00 89.75 102 SER A CA 1
ATOM 812 C C . SER A 1 102 ? -4.541 0.800 -0.672 1.00 89.75 102 SER A C 1
ATOM 814 O O . SER A 1 102 ? -3.461 0.451 -1.154 1.00 89.75 102 SER A O 1
ATOM 816 N N . CYS A 1 103 ? -5.478 1.411 -1.416 1.00 90.25 103 CYS A N 1
ATOM 817 C CA . CYS A 1 103 ? -5.289 1.692 -2.846 1.00 90.25 103 CYS A CA 1
ATOM 818 C C . CYS A 1 103 ? -4.117 2.654 -3.098 1.00 90.25 103 CYS A C 1
ATOM 820 O O . CYS A 1 103 ? -3.371 2.492 -4.066 1.00 90.25 103 CYS A O 1
ATOM 822 N N . SER A 1 104 ? -3.893 3.608 -2.195 1.00 90.06 104 SER A N 1
ATOM 823 C CA . SER A 1 104 ? -2.783 4.550 -2.293 1.00 90.06 104 SER A CA 1
ATOM 824 C C . SER A 1 104 ? -1.446 3.897 -1.960 1.00 90.06 104 SER A C 1
ATOM 826 O O . SER A 1 104 ? -0.474 4.144 -2.667 1.00 90.06 104 SER A O 1
ATOM 828 N N . GLY A 1 105 ? -1.399 3.011 -0.959 1.00 88.94 105 GLY A N 1
ATOM 829 C CA . GLY A 1 105 ? -0.196 2.224 -0.662 1.00 88.94 105 GLY A CA 1
ATOM 830 C C . GLY A 1 105 ? 0.225 1.340 -1.843 1.00 88.94 105 GLY A C 1
ATOM 831 O O . GLY A 1 105 ? 1.398 1.315 -2.217 1.00 88.94 105 GLY A O 1
ATOM 832 N N . LEU A 1 106 ? -0.738 0.672 -2.491 1.00 88.94 106 LEU A N 1
ATOM 833 C CA . LEU A 1 106 ? -0.490 -0.114 -3.707 1.00 88.94 106 LEU A CA 1
ATOM 834 C C . LEU A 1 106 ? -0.064 0.769 -4.888 1.00 88.94 106 LEU A C 1
ATOM 836 O O . LEU A 1 106 ? 0.863 0.413 -5.610 1.00 88.94 106 LEU A O 1
ATOM 840 N N . THR A 1 107 ? -0.681 1.941 -5.061 1.00 90.38 107 THR A N 1
ATOM 841 C CA . THR A 1 107 ? -0.281 2.907 -6.100 1.00 90.38 107 THR A CA 1
ATOM 842 C C . THR A 1 107 ? 1.177 3.318 -5.926 1.00 90.38 107 THR A C 1
ATOM 844 O O . THR A 1 107 ? 1.953 3.227 -6.874 1.00 90.38 107 THR A O 1
ATOM 847 N N . SER A 1 108 ? 1.582 3.690 -4.711 1.00 89.12 108 SER A N 1
ATOM 848 C CA . SER A 1 108 ? 2.970 4.047 -4.416 1.00 89.12 108 SER A CA 1
ATOM 849 C C . SER A 1 108 ? 3.938 2.898 -4.678 1.00 89.12 108 SER A C 1
ATOM 851 O O . SER A 1 108 ? 4.982 3.118 -5.286 1.00 89.12 108 SER A O 1
ATOM 853 N N . LEU A 1 109 ? 3.585 1.660 -4.310 1.00 87.38 109 LEU A N 1
ATOM 854 C CA . LEU A 1 109 ? 4.399 0.489 -4.648 1.00 87.38 109 LEU A CA 1
ATOM 855 C C . LEU A 1 109 ? 4.538 0.303 -6.165 1.00 87.38 109 LEU A C 1
ATOM 857 O O . LEU A 1 109 ? 5.631 0.011 -6.640 1.00 87.38 109 LEU A O 1
ATOM 861 N N . SER A 1 110 ? 3.463 0.493 -6.934 1.00 87.44 110 SER A N 1
ATOM 862 C CA . SER A 1 110 ? 3.510 0.423 -8.400 1.00 87.44 110 SER A CA 1
ATOM 863 C C . SER A 1 110 ? 4.492 1.450 -8.981 1.00 87.44 110 SER A C 1
ATOM 865 O O . SER A 1 110 ? 5.312 1.092 -9.831 1.00 87.44 110 SER A O 1
ATOM 867 N N . VAL A 1 111 ? 4.483 2.690 -8.477 1.00 85.62 111 VAL A N 1
ATOM 868 C CA . VAL A 1 111 ? 5.446 3.732 -8.882 1.00 85.62 111 VAL A CA 1
ATOM 869 C C . VAL A 1 111 ? 6.884 3.314 -8.570 1.00 85.62 111 VAL A C 1
ATOM 871 O O . VAL A 1 111 ? 7.751 3.415 -9.437 1.00 85.62 111 VAL A O 1
ATOM 874 N N . LEU A 1 112 ? 7.130 2.791 -7.367 1.00 83.62 112 LEU A N 1
ATOM 875 C CA . LEU A 1 112 ? 8.456 2.331 -6.942 1.00 83.62 112 LEU A CA 1
ATOM 876 C C . LEU A 1 112 ? 8.979 1.182 -7.802 1.00 83.62 112 LEU A C 1
ATOM 878 O O . LEU A 1 112 ? 10.131 1.205 -8.224 1.00 83.62 112 LEU A O 1
ATOM 882 N N . LEU A 1 113 ? 8.137 0.191 -8.103 1.00 82.50 113 LEU A N 1
ATOM 883 C CA . LEU A 1 113 ? 8.518 -0.925 -8.969 1.00 82.50 113 LEU A CA 1
ATOM 884 C C . LEU A 1 113 ? 8.890 -0.442 -10.371 1.00 82.50 113 LEU A C 1
ATOM 886 O O . LEU A 1 113 ? 9.858 -0.929 -10.943 1.00 82.50 113 LEU A O 1
ATOM 890 N N . CYS A 1 114 ? 8.187 0.565 -10.896 1.00 84.31 114 CYS A N 1
ATOM 891 C CA . CYS A 1 114 ? 8.553 1.158 -12.178 1.00 84.31 114 CYS A CA 1
ATOM 892 C C . CYS A 1 114 ? 9.910 1.875 -12.128 1.00 84.31 114 CYS A C 1
ATOM 894 O O . CYS A 1 114 ? 10.668 1.795 -13.089 1.00 84.31 114 CYS A O 1
ATOM 896 N N . GLN A 1 115 ? 10.231 2.567 -11.029 1.00 81.06 115 GLN A N 1
ATOM 897 C CA . GLN A 1 115 ? 11.544 3.203 -10.844 1.00 81.06 115 GLN A CA 1
ATOM 898 C C . GLN A 1 115 ? 12.684 2.182 -10.733 1.00 81.06 115 GLN A C 1
ATOM 900 O O . GLN A 1 115 ? 13.820 2.501 -11.064 1.00 81.06 115 GLN A O 1
ATOM 905 N N . LEU A 1 116 ? 12.375 0.962 -10.289 1.00 81.06 116 LEU A N 1
ATOM 906 C CA . LEU A 1 116 ? 13.293 -0.178 -10.250 1.00 81.06 116 LEU A CA 1
ATOM 907 C C . LEU A 1 116 ? 13.280 -1.005 -11.549 1.00 81.06 116 LEU A C 1
ATOM 909 O O . LEU A 1 116 ? 13.776 -2.128 -11.551 1.00 81.06 116 LEU A O 1
ATOM 913 N N . GLU A 1 117 ? 12.686 -0.479 -12.626 1.00 81.56 117 GLU A N 1
ATOM 914 C CA . GLU A 1 117 ? 12.571 -1.127 -13.944 1.00 81.56 117 GLU A CA 1
ATOM 915 C C . GLU A 1 117 ? 11.776 -2.453 -13.941 1.00 81.56 117 GLU A C 1
ATOM 917 O O . GLU A 1 117 ? 11.749 -3.191 -14.926 1.00 81.56 117 GLU A O 1
ATOM 922 N N . ASP A 1 118 ? 11.039 -2.745 -12.865 1.00 82.00 118 ASP A N 1
ATOM 923 C CA . ASP A 1 118 ? 10.118 -3.880 -12.775 1.00 82.00 118 ASP A CA 1
ATOM 924 C C . ASP A 1 118 ? 8.733 -3.493 -13.312 1.00 82.00 118 ASP A C 1
ATOM 926 O O . ASP A 1 118 ? 7.751 -3.344 -12.576 1.00 82.00 118 ASP A O 1
ATOM 930 N N . PHE A 1 119 ? 8.656 -3.310 -14.630 1.00 83.12 119 PHE A N 1
ATOM 931 C CA . PHE A 1 119 ? 7.439 -2.855 -15.309 1.00 83.12 119 PHE A CA 1
ATOM 932 C C . PHE A 1 119 ? 6.271 -3.838 -15.165 1.00 83.12 119 PHE A C 1
ATOM 934 O O . PHE A 1 119 ? 5.146 -3.418 -14.905 1.00 83.12 119 PHE A O 1
ATOM 941 N N . ASN A 1 120 ? 6.535 -5.144 -15.258 1.00 82.88 120 ASN A N 1
ATOM 942 C CA . ASN A 1 120 ? 5.504 -6.175 -15.104 1.00 82.88 120 ASN A CA 1
ATOM 943 C C . ASN A 1 120 ? 4.932 -6.184 -13.678 1.00 82.88 120 ASN A C 1
ATOM 945 O O . ASN A 1 120 ? 3.719 -6.293 -13.484 1.00 82.88 120 ASN A O 1
ATOM 949 N N . GLY A 1 121 ? 5.799 -6.049 -12.667 1.00 82.75 121 GLY A N 1
ATOM 950 C CA . GLY A 1 121 ? 5.377 -5.892 -11.280 1.00 82.75 121 GLY A CA 1
ATOM 951 C C . GLY A 1 121 ? 4.571 -4.610 -11.075 1.00 82.75 121 GLY A C 1
ATOM 952 O O . GLY A 1 121 ? 3.503 -4.652 -10.463 1.00 82.75 121 GLY A O 1
ATOM 953 N N . SER A 1 122 ? 5.043 -3.493 -11.633 1.00 84.81 122 SER A N 1
ATOM 954 C CA . SER A 1 122 ? 4.366 -2.196 -11.573 1.00 84.81 122 SER A CA 1
ATOM 955 C C . SER A 1 122 ? 2.961 -2.245 -12.172 1.00 84.81 122 SER A C 1
ATOM 957 O O . SER A 1 122 ? 2.012 -1.818 -11.512 1.00 84.81 122 SER A O 1
ATOM 959 N N . GLU A 1 123 ? 2.801 -2.816 -13.369 1.00 84.12 123 GLU A N 1
ATOM 960 C CA . GLU A 1 123 ? 1.509 -2.935 -14.050 1.00 84.12 123 GLU A CA 1
ATOM 961 C C . GLU A 1 123 ? 0.527 -3.782 -13.240 1.00 84.12 123 GLU A C 1
ATOM 963 O O . GLU A 1 123 ? -0.607 -3.367 -12.990 1.00 84.12 123 GLU A O 1
ATOM 968 N N . ARG A 1 124 ? 0.986 -4.938 -12.749 1.00 84.25 124 ARG A N 1
ATOM 969 C CA . ARG A 1 124 ? 0.172 -5.827 -11.919 1.00 84.25 124 ARG A CA 1
ATOM 970 C C . ARG A 1 124 ? -0.306 -5.134 -10.644 1.00 84.25 124 ARG A C 1
ATOM 972 O O . ARG A 1 124 ? -1.497 -5.156 -10.345 1.00 84.25 124 ARG A O 1
ATOM 979 N N . ILE A 1 125 ? 0.610 -4.528 -9.888 1.00 85.06 125 ILE A N 1
ATOM 980 C CA . ILE A 1 125 ? 0.273 -3.835 -8.637 1.00 85.06 125 ILE A CA 1
ATOM 981 C C . ILE A 1 125 ? -0.618 -2.613 -8.908 1.00 85.06 125 ILE A C 1
ATOM 983 O O . ILE A 1 125 ? -1.554 -2.361 -8.150 1.00 85.06 125 ILE A O 1
ATOM 987 N N . GLY A 1 126 ? -0.383 -1.892 -10.007 1.00 86.94 126 GLY A N 1
ATOM 988 C CA . GLY A 1 126 ? -1.236 -0.785 -10.435 1.00 86.94 126 GLY A CA 1
ATOM 989 C C . GLY A 1 126 ? -2.667 -1.253 -10.704 1.00 86.94 126 GLY A C 1
ATOM 990 O O . GLY A 1 126 ? -3.623 -0.672 -10.198 1.00 86.94 126 GLY A O 1
ATOM 991 N N . HIS A 1 127 ? -2.840 -2.369 -11.409 1.00 85.75 127 HIS A N 1
ATOM 992 C CA . HIS A 1 127 ? -4.170 -2.932 -11.628 1.00 85.75 127 HIS A CA 1
ATOM 993 C C . HIS A 1 127 ? -4.862 -3.307 -10.303 1.00 85.75 127 HIS A C 1
ATOM 995 O O . HIS A 1 127 ? -6.031 -2.973 -10.110 1.00 85.75 127 HIS A O 1
ATOM 1001 N N . LEU A 1 128 ? -4.144 -3.906 -9.346 1.00 85.12 128 LEU A N 1
ATOM 1002 C CA . LEU A 1 128 ? -4.697 -4.193 -8.015 1.00 85.12 128 LEU A CA 1
ATOM 1003 C C . LEU A 1 128 ? -5.180 -2.927 -7.292 1.00 85.12 128 LEU A C 1
ATOM 1005 O O . LEU A 1 128 ? -6.242 -2.942 -6.673 1.00 85.12 128 LEU A O 1
ATOM 1009 N N . ALA A 1 129 ? -4.437 -1.824 -7.395 1.00 88.44 129 ALA A N 1
ATOM 1010 C CA . ALA A 1 129 ? -4.840 -0.546 -6.815 1.00 88.44 129 ALA A CA 1
ATOM 1011 C C . ALA A 1 129 ? -6.138 0.004 -7.438 1.00 88.44 129 ALA A C 1
ATOM 1013 O O . ALA A 1 129 ? -6.992 0.504 -6.703 1.00 88.44 129 ALA A O 1
ATOM 1014 N N . ILE A 1 130 ? -6.323 -0.130 -8.759 1.00 87.12 130 ILE A N 1
ATOM 1015 C CA . ILE A 1 130 ? -7.566 0.263 -9.453 1.00 87.12 130 ILE A CA 1
ATOM 1016 C C . ILE A 1 130 ? -8.741 -0.607 -9.000 1.00 87.12 130 ILE A C 1
ATOM 1018 O O . ILE A 1 130 ? -9.786 -0.078 -8.632 1.00 87.12 130 ILE A O 1
ATOM 1022 N N . LEU A 1 131 ? -8.563 -1.928 -8.957 1.00 86.50 131 LEU A N 1
ATOM 1023 C CA . LEU A 1 131 ? -9.610 -2.850 -8.507 1.00 86.50 131 LEU A CA 1
ATOM 1024 C C . LEU A 1 131 ? -10.058 -2.543 -7.073 1.00 86.50 131 LEU A C 1
ATOM 1026 O O . LEU A 1 131 ? -11.245 -2.608 -6.752 1.00 86.50 131 LEU A O 1
ATOM 1030 N N . LEU A 1 132 ? -9.115 -2.169 -6.208 1.00 87.06 132 LEU A N 1
ATOM 1031 C CA . LEU A 1 132 ? -9.418 -1.802 -4.831 1.00 87.06 132 LEU A CA 1
ATOM 1032 C C . LEU A 1 132 ? -10.176 -0.473 -4.738 1.00 87.06 132 LEU A C 1
ATOM 1034 O O . LEU A 1 132 ? -11.134 -0.361 -3.971 1.00 87.06 132 LEU A O 1
ATOM 1038 N N . LEU A 1 133 ? -9.788 0.510 -5.554 1.00 88.38 133 LEU A N 1
ATOM 1039 C CA . LEU A 1 133 ? -10.497 1.782 -5.686 1.00 88.38 133 LEU A CA 1
ATOM 1040 C C . LEU A 1 133 ? -11.963 1.559 -6.102 1.00 88.38 133 LEU A C 1
ATOM 1042 O O . LEU A 1 133 ? -12.871 2.153 -5.516 1.00 88.38 133 LEU A O 1
ATOM 1046 N N . GLU A 1 134 ? -12.195 0.676 -7.076 1.00 87.44 134 GLU A N 1
ATOM 1047 C CA . GLU A 1 134 ? -13.531 0.310 -7.553 1.00 87.44 134 GLU A CA 1
ATOM 1048 C C . GLU A 1 134 ? -14.344 -0.436 -6.488 1.00 87.44 134 GLU A C 1
ATOM 1050 O O . GLU A 1 134 ? -15.507 -0.090 -6.261 1.00 87.44 134 GLU A O 1
ATOM 1055 N N . LYS A 1 135 ? -13.730 -1.398 -5.780 1.00 86.38 135 LYS A N 1
ATOM 1056 C CA . LYS A 1 135 ? -14.372 -2.158 -4.692 1.00 86.38 135 LYS A CA 1
ATOM 1057 C C . LYS A 1 135 ? -14.925 -1.231 -3.608 1.00 86.38 135 LYS A C 1
ATOM 1059 O O . LYS A 1 135 ? -16.089 -1.358 -3.234 1.00 86.38 135 LYS A O 1
ATOM 1064 N N . PHE A 1 136 ? -14.116 -0.283 -3.133 1.00 87.06 136 PHE A N 1
ATOM 1065 C CA . PHE A 1 136 ? -14.532 0.674 -2.102 1.00 87.06 136 PHE A CA 1
ATOM 1066 C C . PHE A 1 136 ? -15.318 1.869 -2.655 1.00 87.06 136 PHE A C 1
ATOM 1068 O O . PHE A 1 136 ? -15.782 2.707 -1.884 1.00 87.06 136 PHE A O 1
ATOM 1075 N N . LYS A 1 137 ? -15.491 1.964 -3.982 1.00 86.25 137 LYS A N 1
ATOM 1076 C CA . LYS A 1 137 ? -16.132 3.100 -4.668 1.00 86.25 137 LYS A CA 1
ATOM 1077 C C . LYS A 1 137 ? -15.547 4.448 -4.229 1.00 86.25 137 LYS A C 1
ATOM 1079 O O . LYS A 1 137 ? -16.257 5.455 -4.148 1.00 86.25 137 LYS A O 1
ATOM 1084 N N . SER A 1 138 ? -14.244 4.465 -3.953 1.00 81.06 138 SER A N 1
ATOM 1085 C CA . SER A 1 138 ? -13.556 5.651 -3.459 1.00 81.06 138 SER A CA 1
ATOM 1086 C C . SER A 1 138 ? -13.451 6.693 -4.562 1.00 81.06 138 SER A C 1
ATOM 1088 O O . SER A 1 138 ? -12.768 6.504 -5.566 1.00 81.06 138 SER A O 1
ATOM 1090 N N . ARG A 1 139 ? -14.098 7.842 -4.368 1.00 81.25 139 ARG A N 1
ATOM 1091 C CA . ARG A 1 139 ? -13.862 9.021 -5.218 1.00 81.25 139 ARG A CA 1
ATOM 1092 C C . ARG A 1 139 ? -12.704 9.869 -4.709 1.00 81.25 139 ARG A C 1
ATOM 1094 O O . ARG A 1 139 ? -12.076 10.572 -5.494 1.00 81.25 139 ARG A O 1
ATOM 1101 N N . LYS A 1 140 ? -12.423 9.791 -3.407 1.00 82.25 140 LYS A N 1
ATOM 1102 C CA . LYS A 1 140 ? -11.419 10.608 -2.722 1.00 82.25 140 LYS A CA 1
ATOM 1103 C C . LYS A 1 140 ? -10.009 10.319 -3.232 1.00 82.25 140 LYS A C 1
ATOM 1105 O O . LYS A 1 140 ? -9.240 11.253 -3.432 1.00 82.25 140 LYS A O 1
ATOM 1110 N N . TYR A 1 141 ? -9.687 9.048 -3.472 1.00 81.88 141 TYR A N 1
ATOM 1111 C CA . TYR A 1 141 ? -8.347 8.634 -3.895 1.00 81.88 141 TYR A CA 1
ATOM 1112 C C . TYR A 1 141 ? -8.230 8.381 -5.402 1.00 81.88 141 TYR A C 1
ATOM 1114 O O . TYR A 1 141 ? -7.130 8.145 -5.893 1.00 81.88 141 TYR A O 1
ATOM 1122 N N . ALA A 1 142 ? -9.326 8.496 -6.157 1.00 82.06 142 ALA A N 1
ATOM 1123 C CA . ALA A 1 142 ? -9.347 8.199 -7.587 1.00 82.06 142 ALA A CA 1
ATOM 1124 C C . ALA A 1 142 ? -8.328 9.025 -8.383 1.00 82.06 142 ALA A C 1
ATOM 1126 O O . ALA A 1 142 ? -7.620 8.483 -9.225 1.00 82.06 142 ALA A O 1
ATOM 1127 N N . SER A 1 143 ? -8.207 10.322 -8.089 1.00 81.06 143 SER A N 1
ATOM 1128 C CA . SER A 1 143 ? -7.222 11.189 -8.745 1.00 81.06 143 SER A CA 1
ATOM 1129 C C . SER A 1 143 ? -5.788 10.731 -8.480 1.00 81.06 143 SER A C 1
ATOM 1131 O O . SER A 1 143 ? -5.007 10.619 -9.418 1.00 81.06 143 SER A O 1
ATOM 1133 N N . HIS A 1 144 ? -5.448 10.414 -7.228 1.00 81.94 144 HIS A N 1
ATOM 1134 C CA . HIS A 1 144 ? -4.121 9.929 -6.848 1.00 81.94 144 HIS A CA 1
ATOM 1135 C C . HIS A 1 144 ? -3.789 8.596 -7.531 1.00 81.94 144 HIS A C 1
ATOM 1137 O O . HIS A 1 144 ? -2.743 8.478 -8.165 1.00 81.94 144 HIS A O 1
ATOM 1143 N N . VAL A 1 145 ? -4.712 7.632 -7.461 1.00 82.12 145 VAL A N 1
ATOM 1144 C CA . VAL A 1 145 ? -4.566 6.299 -8.060 1.00 82.12 145 VAL A CA 1
ATOM 1145 C C . VAL A 1 145 ? -4.396 6.405 -9.576 1.00 82.12 145 VAL A C 1
ATOM 1147 O O . VAL A 1 145 ? -3.419 5.905 -10.128 1.00 82.12 145 VAL A O 1
ATOM 1150 N N . TYR A 1 146 ? -5.284 7.123 -10.266 1.00 83.69 146 TYR A N 1
ATOM 1151 C CA . TYR A 1 146 ? -5.202 7.255 -11.719 1.00 83.69 146 TYR A CA 1
ATOM 1152 C C . TYR A 1 146 ? -3.988 8.059 -12.183 1.00 83.69 146 TYR A C 1
ATOM 1154 O O . TYR A 1 146 ? -3.340 7.647 -13.143 1.00 83.69 146 TYR A O 1
ATOM 1162 N N . CYS A 1 147 ? -3.640 9.165 -11.519 1.00 81.12 147 CYS A N 1
ATOM 1163 C CA . CYS A 1 147 ? -2.443 9.930 -11.872 1.00 81.12 147 CYS A CA 1
ATOM 1164 C C . CYS A 1 147 ? -1.167 9.113 -11.648 1.00 81.12 147 CYS A C 1
ATOM 1166 O O . CYS A 1 147 ? -0.307 9.091 -12.528 1.00 81.12 147 CYS A O 1
ATOM 1168 N N . GLY A 1 148 ? -1.058 8.413 -10.514 1.00 77.38 148 GLY A N 1
ATOM 1169 C CA . GLY A 1 148 ? 0.096 7.572 -10.204 1.00 77.38 148 GLY A CA 1
ATOM 1170 C C . GLY A 1 148 ? 0.249 6.426 -11.200 1.00 77.38 148 GLY A C 1
ATOM 1171 O O . GLY A 1 148 ? 1.320 6.230 -11.762 1.00 77.38 148 GLY A O 1
ATOM 1172 N N . ILE A 1 149 ? -0.838 5.717 -11.498 1.00 80.19 149 ILE A N 1
ATOM 1173 C CA . ILE A 1 149 ? -0.795 4.532 -12.358 1.00 80.19 149 ILE A CA 1
ATOM 1174 C C . ILE A 1 149 ? -0.675 4.916 -13.827 1.00 80.19 149 ILE A C 1
ATOM 1176 O O . ILE A 1 149 ? 0.230 4.450 -14.511 1.00 80.19 149 ILE A O 1
ATOM 1180 N N . PHE A 1 150 ? -1.550 5.778 -14.349 1.00 76.88 150 PHE A N 1
ATOM 1181 C CA . PHE A 1 150 ? -1.499 6.123 -15.770 1.00 76.88 150 PHE A CA 1
ATOM 1182 C C . PHE A 1 150 ? -0.315 7.023 -16.112 1.00 76.88 150 PHE A C 1
ATOM 1184 O O . PHE A 1 150 ? 0.208 6.894 -17.216 1.00 76.88 150 PHE A O 1
ATOM 1191 N N . GLY A 1 151 ? 0.136 7.889 -15.199 1.00 68.94 151 GLY A N 1
ATOM 1192 C CA . GLY A 1 151 ? 1.336 8.702 -15.406 1.00 68.94 151 GLY A CA 1
ATOM 1193 C C . GLY A 1 151 ? 2.596 7.845 -15.540 1.00 68.94 151 GLY A C 1
ATOM 1194 O O . GLY A 1 151 ? 3.398 8.062 -16.447 1.00 68.94 151 GLY A O 1
ATOM 1195 N N . VAL A 1 152 ? 2.725 6.817 -14.700 1.00 64.31 152 VAL A N 1
ATOM 1196 C CA . VAL A 1 152 ? 3.884 5.918 -14.687 1.00 64.31 152 VAL A CA 1
ATOM 1197 C C . VAL A 1 152 ? 3.797 4.868 -15.799 1.00 64.31 152 VAL A C 1
ATOM 1199 O O . VAL A 1 152 ? 4.719 4.741 -16.603 1.00 64.31 152 VAL A O 1
ATOM 1202 N N . ILE A 1 153 ? 2.663 4.176 -15.937 1.00 59.84 153 ILE A N 1
ATOM 1203 C CA . ILE A 1 153 ? 2.498 3.097 -16.923 1.00 59.84 153 ILE A CA 1
ATOM 1204 C C . ILE A 1 153 ? 2.480 3.635 -18.360 1.00 59.84 153 ILE A C 1
ATOM 1206 O O . ILE A 1 153 ? 3.080 3.020 -19.244 1.00 59.84 153 ILE A O 1
ATOM 1210 N N . ARG A 1 154 ? 1.819 4.773 -18.642 1.00 55.06 154 ARG A N 1
ATOM 1211 C CA . ARG A 1 154 ? 1.767 5.312 -20.019 1.00 55.06 154 ARG A CA 1
ATOM 1212 C C . ARG A 1 154 ? 3.050 6.021 -20.430 1.00 55.06 154 ARG A C 1
ATOM 1214 O O . ARG A 1 154 ? 3.353 5.999 -21.620 1.00 55.06 154 ARG A O 1
ATOM 1221 N N . GLY A 1 155 ? 3.785 6.622 -19.492 1.00 54.22 155 GLY A N 1
ATOM 1222 C CA . GLY A 1 155 ? 5.067 7.267 -19.780 1.00 54.22 155 GLY A CA 1
ATOM 1223 C C . GLY A 1 155 ? 6.083 6.275 -20.350 1.00 54.22 155 GLY A C 1
ATOM 1224 O O . GLY A 1 155 ? 6.635 6.507 -21.422 1.00 54.22 155 GLY A O 1
ATOM 1225 N N . TRP A 1 156 ? 6.246 5.120 -19.701 1.00 53.53 156 TRP A N 1
ATOM 1226 C CA . TRP A 1 156 ? 7.276 4.143 -20.068 1.00 53.53 156 TRP A CA 1
ATOM 1227 C C . TRP A 1 156 ? 6.8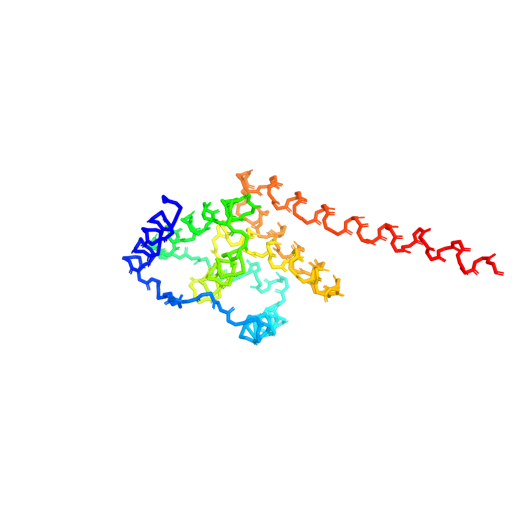59 3.185 -21.196 1.00 53.53 156 TRP A C 1
ATOM 1229 O O . TRP A 1 156 ? 7.649 2.958 -22.113 1.00 53.53 156 TRP A O 1
ATOM 1239 N N . ASN A 1 157 ? 5.602 2.708 -21.230 1.00 52.09 157 ASN A N 1
ATOM 1240 C CA . ASN A 1 157 ? 5.133 1.821 -22.312 1.00 52.09 157 ASN A CA 1
ATOM 1241 C C . ASN A 1 157 ? 5.078 2.506 -23.690 1.00 52.09 157 ASN A C 1
ATOM 1243 O O . ASN A 1 157 ? 5.285 1.844 -24.709 1.00 52.09 157 ASN A O 1
ATOM 1247 N N . ARG A 1 158 ? 4.795 3.819 -23.755 1.00 50.50 158 ARG A N 1
ATOM 1248 C CA . ARG A 1 158 ? 4.822 4.562 -25.030 1.00 50.50 158 ARG A CA 1
ATOM 1249 C C . ARG A 1 158 ? 6.233 4.946 -25.450 1.00 50.50 158 ARG A C 1
ATOM 1251 O O . ARG A 1 158 ? 6.545 4.788 -26.625 1.00 50.50 158 ARG A O 1
ATOM 1258 N N . HIS A 1 159 ? 7.076 5.429 -24.533 1.00 53.53 159 HIS A N 1
ATOM 1259 C CA . HIS A 1 159 ? 8.422 5.868 -24.907 1.00 53.53 159 HIS A CA 1
ATOM 1260 C C . HIS A 1 159 ? 9.305 4.717 -25.386 1.00 53.53 159 HIS A C 1
ATOM 1262 O O . HIS A 1 159 ? 10.018 4.888 -26.368 1.00 53.53 159 HIS A O 1
ATOM 1268 N N . ILE A 1 160 ? 9.224 3.539 -24.766 1.00 53.59 160 ILE A N 1
ATOM 1269 C CA . ILE A 1 160 ? 10.025 2.380 -25.179 1.00 53.59 160 ILE A CA 1
ATOM 1270 C C . ILE A 1 160 ? 9.588 1.867 -26.561 1.00 53.59 160 ILE A C 1
ATOM 1272 O O . ILE A 1 160 ? 10.430 1.733 -27.444 1.00 53.59 160 ILE A O 1
ATOM 1276 N N . LYS A 1 161 ? 8.285 1.668 -26.815 1.00 52.47 161 LYS A N 1
ATOM 1277 C CA . LYS A 1 161 ? 7.814 1.218 -28.142 1.00 52.47 161 LYS A CA 1
ATOM 1278 C C . LYS A 1 161 ? 8.155 2.203 -29.264 1.00 52.47 161 LYS A C 1
ATOM 1280 O O . LYS A 1 161 ? 8.670 1.782 -30.292 1.00 52.47 161 LYS A O 1
ATOM 1285 N N . LEU A 1 162 ? 7.946 3.501 -29.035 1.00 54.47 162 LEU A N 1
ATOM 1286 C CA . LEU A 1 162 ? 8.212 4.542 -30.037 1.00 54.47 162 LEU A CA 1
ATOM 1287 C C . LEU A 1 162 ? 9.708 4.809 -30.264 1.00 54.47 162 LEU A C 1
ATOM 1289 O O . LEU A 1 162 ? 10.068 5.332 -31.312 1.00 54.47 162 LEU A O 1
ATOM 1293 N N . SER A 1 163 ? 10.575 4.477 -29.302 1.00 57.81 163 SER A N 1
ATOM 1294 C CA . SER A 1 163 ? 12.031 4.648 -29.449 1.00 57.81 163 SER A CA 1
ATOM 1295 C C . SER A 1 163 ? 12.699 3.437 -30.101 1.00 57.81 163 SER A C 1
ATOM 1297 O O . SER A 1 163 ? 13.726 3.595 -30.752 1.00 57.81 163 SER A O 1
ATOM 1299 N N . ILE A 1 164 ? 12.131 2.234 -29.941 1.00 59.56 164 ILE A N 1
ATOM 1300 C CA . ILE A 1 164 ? 12.681 0.996 -30.515 1.00 59.56 164 ILE A CA 1
ATOM 1301 C C . ILE A 1 164 ? 12.207 0.782 -31.960 1.00 59.56 164 ILE A C 1
ATOM 1303 O O . ILE A 1 164 ? 12.987 0.302 -32.777 1.00 59.56 164 ILE A O 1
ATOM 1307 N N . GLU A 1 165 ? 10.969 1.157 -32.305 1.00 62.75 165 GLU A N 1
ATOM 1308 C CA . GLU A 1 165 ? 10.438 1.015 -33.674 1.00 62.75 165 GLU A CA 1
ATOM 1309 C C . GLU A 1 165 ? 11.352 1.631 -34.754 1.00 62.75 165 GLU A C 1
ATOM 1311 O O . GLU A 1 165 ? 11.676 0.917 -35.702 1.00 62.75 165 GLU A O 1
ATOM 1316 N N . PRO A 1 166 ? 11.865 2.872 -34.607 1.00 61.62 166 PRO A N 1
ATOM 1317 C CA . PRO A 1 166 ? 12.793 3.460 -35.575 1.00 61.62 166 PRO A CA 1
ATOM 1318 C C . PRO A 1 166 ? 14.153 2.752 -35.650 1.00 61.62 166 PRO A C 1
ATOM 1320 O O . PRO A 1 166 ? 14.792 2.776 -36.699 1.00 61.62 166 PRO A O 1
ATOM 1323 N N . LEU A 1 167 ? 14.602 2.134 -34.550 1.00 62.41 167 LEU A N 1
ATOM 1324 C CA . LEU A 1 167 ? 15.904 1.461 -34.443 1.00 62.41 167 LEU A CA 1
ATOM 1325 C C . LEU A 1 167 ? 15.896 0.040 -35.023 1.00 62.41 167 LEU A C 1
ATOM 1327 O O . LEU A 1 167 ? 16.950 -0.464 -35.388 1.00 62.41 167 LEU A O 1
ATOM 1331 N N . LEU A 1 168 ? 14.728 -0.606 -35.103 1.00 65.56 168 LEU A N 1
ATOM 1332 C CA . LEU A 1 168 ? 14.551 -1.911 -35.758 1.00 65.56 168 LEU A CA 1
ATOM 1333 C C . LEU A 1 168 ? 14.308 -1.790 -37.270 1.00 65.56 168 LEU A C 1
ATOM 1335 O O . LEU A 1 168 ? 14.389 -2.786 -37.985 1.00 65.56 168 LEU A O 1
ATOM 1339 N N . SER A 1 169 ? 13.971 -0.589 -37.744 1.00 60.94 169 SER A N 1
ATOM 1340 C CA . SER A 1 169 ? 13.739 -0.274 -39.159 1.00 60.94 169 SER A CA 1
ATOM 1341 C C . SER A 1 169 ? 14.947 0.342 -39.881 1.00 60.94 169 SER A C 1
ATOM 1343 O O . SER A 1 169 ? 14.799 0.764 -41.029 1.00 60.94 169 SER A O 1
ATOM 1345 N N . GLY A 1 170 ? 16.108 0.428 -39.222 1.00 48.66 170 GLY A N 1
ATOM 1346 C CA . GLY A 1 170 ? 17.396 0.820 -39.813 1.00 48.66 170 GLY A CA 1
ATOM 1347 C C . GLY A 1 170 ? 18.339 -0.368 -39.918 1.00 48.66 170 GLY A C 1
ATOM 1348 O O . GLY A 1 170 ? 19.116 -0.395 -40.896 1.00 48.66 170 GLY A O 1
#

Foldseek 3Di:
DVVVVVVVLQVLCVVLVQDADPDLDDPVVLVVLLVVLLVVVVVQDLVNLLVKDAQPDPSLVVNLVSLLVVLVVCVPPNVSCNSRSLSSLSVSCVPRHDDLSNLLSLLSSLLVCLVVVNLVSSLRSLVSSVSSCVSNVDPPCPCVSCCSNCVSNVVPVVVVVVVVVVVVVD

Radius of gyration: 16.82 Å; chains: 1; bounding box: 35×38×60 Å

InterPro domains:
  IPR053159 Hybrid Signal Transduction Histidine Kinase [PTHR43642] (1-170)

Secondary structure (DSSP, 8-state):
-HHHHHHHHHHHHHHTT----SSPPPHHHHHHHHHHHHHHHHSS-HHHHHTSPBP--HHHHHHHHHHHHHHHHHHHH-GGGHHHHHHHHHHHHHHH-B-TTHHHHHHHHHHHHHHTT-HHHHHHHHHHHHHHHHHTT-STTHHHHHHHHHHHHHHHHHHHHHHHHHHH--

Sequence (170 aa):
KLQNATNMGFEVLSQLGVRQQSSLPDTSIVLRDIIKLKLSLQELTNAELLNYKEMKDNNMIAAMSFLQLLLVYSLFAMPEYFLTITFQMLHLTLSYGICEESCSGLTSLSVLLCQLEDFNGSERIGHLAILLLEKFKSRKYASHVYCGIFGVIRGWNRHIKLSIEPLLSG

pLDDT: mean 74.98, std 13.0, range [44.44, 92.94]

Organism: NCBI:txid49249